Protein AF-A0A165WGE8-F1 (afdb_monomer)

Organism: NCBI:txid1314776

Nearest PDB structures (foldseek):
  8tdi-assembly3_K  TM=4.951E-01  e=2.815E+00  Collinsella tanakaei
  8tdi-assembly4_B  TM=4.424E-01  e=4.638E+00  Collinsella tanakaei
  8tdi-assembly5_E  TM=4.409E-01  e=6.336E+00  Collinsella tanakaei
  8tdi-assembly1_J  TM=4.403E-01  e=9.807E+00  Collinsella tanakaei

InterPro domains:
  IPR025476 Helitron helicase-like domain [PF14214] (54-134)

Secondary structure (DSSP, 8-state):
----------TTS-HHHHHHHHHHHHT--S-EEEE--GGGHHHHHHHHHHS-HHHHHHHHHHHHTT------SHHHHHHHHHHHH-EEEETT-TT-HHHHHHHHHHHHHHHHHH------------TTS-TTTT--

pLDDT: mean 70.36, std 12.73, range [26.88, 86.44]

Solvent-accessible surface area (backbone atoms only — not comparable to full-atom values): 8714 Å² total; per-residue (Å²): 139,82,82,78,70,82,77,76,79,60,98,83,55,53,71,67,59,38,47,52,54,36,56,55,61,78,70,60,86,81,58,73,45,79,46,61,58,76,91,47,39,74,58,53,54,51,52,59,72,71,55,58,68,67,48,53,53,52,51,52,51,40,58,73,68,73,49,83,79,75,72,88,44,75,63,43,49,49,50,56,51,46,57,75,57,44,46,80,42,60,62,81,46,83,86,34,74,65,45,54,51,51,52,52,48,37,54,51,33,46,32,73,73,75,44,74,80,88,80,86,80,85,80,77,72,72,86,82,76,58,73,71,73,77,75,114

Foldseek 3Di:
DCPPQPDDDDLPHDLVVLVVLQVVVVPDDFDKDKDADPVCVVVLVVLVVPADPVLVVVLVVCVVVVHDDDCPDPSVVSVVVSVVRIDTDGPDPPPDPVVVRSVVSNQSSCCVPVNDDDDDDDDDDPPPDDVVVVPD

Radius of gyration: 23.75 Å; Cα contacts (8 Å, |Δi|>4): 81; chains: 1; bounding box: 62×35×56 Å

Mean predicted aligned error: 14.75 Å

Sequence (136 aa):
FERVTITDVDGRASINDLRAAALKHMKVKGGAFIKVSKPSFARVAREIASVSLSSIERVARKFSSQQVVRCDDEEERTVLRLMRQIKLVVANVPGSSTARMTMRNETRALILTHGFPTFYVTINPADVYNPIVRMI

Structure (mmCIF, N/CA/C/O backbone):
data_AF-A0A165WGE8-F1
#
_entry.id   AF-A0A165WGE8-F1
#
loop_
_atom_site.group_PDB
_atom_site.id
_atom_site.type_symbol
_atom_site.label_atom_id
_atom_site.label_alt_id
_atom_site.label_comp_id
_atom_site.label_asym_id
_atom_site.label_entity_id
_atom_site.label_seq_id
_atom_site.pdbx_PDB_ins_code
_atom_site.Cartn_x
_atom_site.Cartn_y
_atom_site.Cartn_z
_atom_site.occupancy
_atom_site.B_iso_or_equiv
_atom_site.auth_seq_id
_atom_site.auth_comp_id
_atom_site.auth_asym_id
_atom_site.auth_atom_id
_atom_site.pdbx_PDB_model_num
ATOM 1 N N . PHE A 1 1 ? -9.149 -17.453 0.626 1.00 30.83 1 PHE A N 1
ATOM 2 C CA . PHE A 1 1 ? -9.042 -15.987 0.449 1.00 30.83 1 PHE A CA 1
ATOM 3 C C . PHE A 1 1 ? -7.657 -15.471 0.840 1.00 30.83 1 PHE A C 1
ATOM 5 O O . PHE A 1 1 ? -7.542 -14.541 1.627 1.00 30.83 1 PHE A O 1
ATOM 12 N N . GLU A 1 2 ? -6.584 -16.021 0.269 1.00 26.88 2 GLU A N 1
ATOM 13 C CA . GLU A 1 2 ? -5.236 -15.503 0.515 1.00 26.88 2 GLU A CA 1
ATOM 14 C C . GLU A 1 2 ? -4.764 -14.786 -0.745 1.00 26.88 2 GLU A C 1
ATOM 16 O O . GLU A 1 2 ? -4.144 -15.351 -1.642 1.00 26.88 2 GLU A O 1
ATOM 21 N N . ARG A 1 3 ? -5.151 -13.514 -0.873 1.00 33.78 3 ARG A N 1
ATOM 22 C CA . ARG A 1 3 ? -4.661 -12.675 -1.965 1.00 33.78 3 ARG A CA 1
ATOM 23 C C . ARG A 1 3 ? -3.259 -12.209 -1.586 1.00 33.78 3 ARG A C 1
ATOM 25 O O . ARG A 1 3 ? -3.092 -11.058 -1.195 1.00 33.78 3 ARG A O 1
ATOM 32 N N . VAL A 1 4 ? -2.267 -13.097 -1.693 1.00 40.16 4 VAL A N 1
ATOM 33 C CA . VAL A 1 4 ? -0.853 -12.776 -1.455 1.00 40.16 4 VAL A CA 1
ATOM 34 C C . VAL A 1 4 ? -0.483 -11.611 -2.377 1.00 40.16 4 VAL A C 1
ATOM 36 O O . VAL A 1 4 ? -0.412 -11.718 -3.603 1.00 40.16 4 VAL A O 1
ATOM 39 N N . THR A 1 5 ? -0.390 -10.409 -1.816 1.00 47.44 5 THR A N 1
ATOM 40 C CA . THR A 1 5 ? 0.210 -9.271 -2.505 1.00 47.44 5 THR A CA 1
ATOM 41 C C . THR A 1 5 ? 1.699 -9.471 -2.381 1.00 47.44 5 THR A C 1
ATOM 43 O O . THR A 1 5 ? 2.220 -9.351 -1.277 1.00 47.44 5 THR A O 1
ATOM 46 N N . ILE A 1 6 ? 2.352 -9.833 -3.486 1.00 48.38 6 ILE A 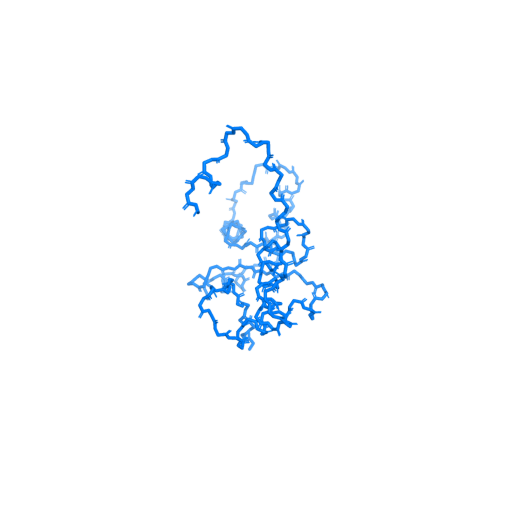N 1
ATOM 47 C CA . ILE A 1 6 ? 3.808 -9.910 -3.554 1.00 48.38 6 ILE A CA 1
ATOM 48 C C . ILE A 1 6 ? 4.323 -8.510 -3.210 1.00 48.38 6 ILE A C 1
ATOM 50 O O . ILE A 1 6 ? 4.157 -7.556 -3.972 1.00 48.38 6 ILE A O 1
ATOM 54 N N . THR A 1 7 ? 4.793 -8.357 -1.978 1.00 52.12 7 THR A N 1
ATOM 55 C CA . THR A 1 7 ? 5.373 -7.121 -1.473 1.00 52.12 7 THR A CA 1
ATOM 56 C C . THR A 1 7 ? 6.852 -7.178 -1.768 1.00 52.12 7 THR A C 1
ATOM 58 O O . THR A 1 7 ? 7.548 -7.969 -1.143 1.00 52.12 7 THR A O 1
ATOM 61 N N . ASP A 1 8 ? 7.285 -6.318 -2.681 1.00 52.84 8 ASP A N 1
ATOM 62 C CA . ASP A 1 8 ? 8.604 -6.370 -3.308 1.00 52.84 8 ASP A CA 1
ATOM 63 C C . ASP A 1 8 ? 8.848 -7.632 -4.116 1.00 52.84 8 ASP A C 1
ATOM 65 O O . ASP A 1 8 ? 8.613 -8.749 -3.667 1.00 52.84 8 ASP A O 1
ATOM 69 N N . VAL A 1 9 ? 9.321 -7.429 -5.336 1.00 60.88 9 VAL A N 1
ATOM 70 C CA . VAL A 1 9 ? 9.795 -8.524 -6.163 1.00 60.88 9 VAL A CA 1
ATOM 71 C C . VAL A 1 9 ? 11.297 -8.320 -6.254 1.00 60.88 9 VAL A C 1
ATOM 73 O O . VAL A 1 9 ? 11.751 -7.315 -6.807 1.00 60.88 9 VAL A O 1
ATOM 76 N N . ASP A 1 10 ? 12.050 -9.219 -5.621 1.00 62.16 10 ASP A N 1
ATOM 77 C CA . ASP A 1 10 ? 13.511 -9.193 -5.657 1.00 62.16 10 ASP A CA 1
ATOM 78 C C . ASP A 1 10 ? 13.992 -9.319 -7.114 1.00 62.16 10 ASP A C 1
ATOM 80 O O . ASP A 1 10 ? 13.337 -9.949 -7.946 1.00 62.16 10 ASP A O 1
ATOM 84 N N . GLY A 1 11 ? 15.153 -8.748 -7.435 1.00 60.94 11 GLY A N 1
ATOM 85 C CA . GLY A 1 11 ? 15.766 -8.851 -8.764 1.00 60.94 11 GLY A CA 1
ATOM 86 C C . GLY 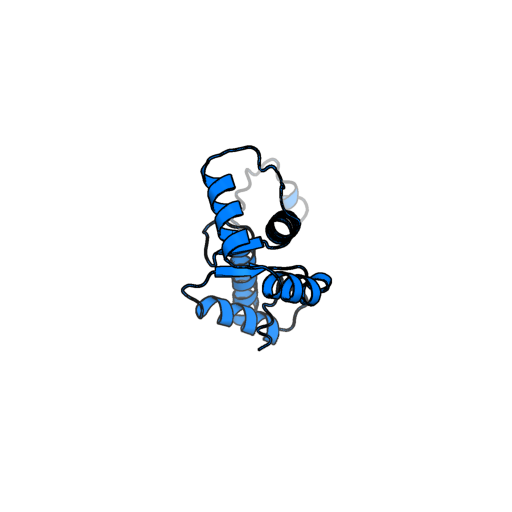A 1 11 ? 16.114 -10.289 -9.171 1.00 60.94 11 GLY A C 1
ATOM 87 O O . GLY A 1 11 ? 16.402 -10.533 -10.338 1.00 60.94 11 GLY A O 1
ATOM 88 N N . ARG A 1 12 ? 16.068 -11.235 -8.224 1.00 69.69 12 ARG A N 1
ATOM 89 C CA . ARG A 1 12 ? 16.234 -12.681 -8.440 1.00 69.69 12 ARG A CA 1
ATOM 90 C C . ARG A 1 12 ? 14.917 -13.455 -8.584 1.00 69.69 12 ARG A C 1
ATOM 92 O O . ARG A 1 12 ? 14.954 -14.677 -8.694 1.00 69.69 12 ARG A O 1
ATOM 99 N N . ALA A 1 13 ? 13.764 -12.792 -8.519 1.00 71.75 13 ALA A N 1
ATOM 100 C CA . ALA A 1 13 ? 12.476 -13.473 -8.602 1.00 71.75 13 ALA A CA 1
ATOM 101 C C . ALA A 1 13 ? 12.241 -14.097 -9.986 1.00 71.75 13 ALA A C 1
ATOM 103 O O . ALA A 1 13 ? 12.760 -13.627 -11.001 1.00 71.75 13 ALA A O 1
ATOM 104 N N . SER A 1 14 ? 11.418 -15.146 -10.025 1.00 76.81 14 SER A N 1
ATOM 105 C CA . SER A 1 14 ? 11.076 -15.833 -11.268 1.00 76.81 14 SER A CA 1
ATOM 106 C C . SER A 1 14 ? 10.340 -14.903 -12.237 1.00 76.81 14 SER A C 1
ATOM 108 O O . SER A 1 14 ? 9.551 -14.043 -11.837 1.00 76.81 14 SER A O 1
ATOM 110 N N . ILE A 1 15 ? 10.536 -15.127 -13.539 1.00 72.81 15 ILE A N 1
ATOM 111 C CA . ILE A 1 15 ? 9.838 -14.407 -14.616 1.00 72.81 15 ILE A CA 1
ATOM 112 C C . ILE A 1 15 ? 8.314 -14.477 -14.425 1.00 72.81 15 ILE A C 1
ATOM 114 O O . ILE A 1 15 ? 7.608 -13.505 -14.694 1.00 72.81 15 ILE A O 1
ATOM 118 N N . ASN A 1 16 ? 7.800 -15.602 -13.919 1.00 77.31 16 ASN A N 1
ATOM 119 C CA . ASN A 1 16 ? 6.371 -15.779 -13.663 1.00 77.31 16 ASN A CA 1
ATOM 120 C C . ASN A 1 16 ? 5.865 -14.874 -12.529 1.00 77.31 16 ASN A C 1
ATOM 122 O O . ASN A 1 16 ? 4.789 -14.292 -12.657 1.00 77.31 16 ASN A O 1
ATOM 126 N N . ASP A 1 17 ? 6.656 -14.684 -11.471 1.00 74.44 17 ASP A N 1
ATOM 127 C CA . ASP A 1 17 ? 6.303 -13.816 -10.341 1.00 74.44 17 ASP A CA 1
ATOM 128 C C . ASP A 1 17 ? 6.325 -12.338 -10.746 1.00 74.44 17 ASP A C 1
ATOM 130 O O . ASP A 1 17 ? 5.440 -11.564 -10.373 1.00 74.44 17 ASP A O 1
ATOM 134 N N . LEU A 1 18 ? 7.301 -11.955 -11.575 1.00 71.50 18 LEU A N 1
ATOM 135 C CA . LEU A 1 18 ? 7.426 -10.606 -12.132 1.00 71.50 18 LEU A CA 1
ATOM 136 C C . LEU A 1 18 ? 6.276 -10.286 -13.097 1.00 71.50 18 LEU A C 1
ATOM 138 O O . LEU A 1 18 ? 5.674 -9.214 -13.004 1.00 71.50 18 LEU A O 1
ATOM 142 N N . ARG A 1 19 ? 5.896 -11.237 -13.960 1.00 69.00 19 ARG A N 1
ATOM 143 C CA . ARG A 1 19 ? 4.718 -11.115 -14.836 1.00 69.00 19 ARG A CA 1
ATOM 144 C C . ARG A 1 19 ? 3.416 -11.043 -14.044 1.00 69.00 19 ARG A C 1
ATOM 146 O O . ARG A 1 19 ? 2.570 -10.203 -14.344 1.00 69.00 19 ARG A O 1
ATOM 153 N N . ALA A 1 20 ? 3.256 -11.870 -13.013 1.00 71.25 20 ALA A N 1
ATOM 154 C CA . ALA A 1 20 ? 2.083 -11.834 -12.144 1.00 71.25 20 ALA A CA 1
ATOM 155 C C . ALA A 1 20 ? 1.966 -10.494 -11.397 1.00 71.25 20 ALA A C 1
ATOM 157 O O . ALA A 1 20 ? 0.868 -9.945 -11.282 1.00 71.25 20 ALA A O 1
ATOM 158 N N . ALA A 1 21 ? 3.087 -9.933 -10.931 1.00 66.44 21 ALA A N 1
ATOM 159 C CA . ALA A 1 21 ? 3.125 -8.612 -10.310 1.00 66.44 21 ALA A CA 1
ATOM 160 C C . ALA A 1 21 ? 2.728 -7.493 -11.293 1.00 66.44 21 ALA A C 1
ATOM 162 O O . ALA A 1 21 ? 1.926 -6.631 -10.928 1.00 66.44 21 ALA A O 1
ATOM 163 N N . ALA A 1 22 ? 3.219 -7.540 -12.537 1.00 62.81 22 ALA A N 1
ATOM 164 C CA . ALA A 1 22 ? 2.877 -6.575 -13.585 1.00 62.81 22 ALA A CA 1
ATOM 165 C C . ALA A 1 22 ? 1.394 -6.647 -13.999 1.00 62.81 22 ALA A C 1
ATOM 167 O O . ALA A 1 22 ? 0.690 -5.637 -13.987 1.00 62.81 22 ALA A O 1
ATOM 168 N N . LEU A 1 23 ? 0.866 -7.847 -14.263 1.00 61.34 23 LEU A N 1
ATOM 169 C CA . LEU A 1 23 ? -0.547 -8.041 -14.624 1.00 61.34 23 LEU A CA 1
ATOM 170 C C . LEU A 1 23 ? -1.502 -7.614 -13.498 1.00 61.34 23 LEU A C 1
ATOM 172 O O . LEU A 1 23 ? -2.594 -7.103 -13.753 1.00 61.34 23 LEU A O 1
ATOM 176 N N . LYS A 1 24 ? -1.089 -7.777 -12.235 1.00 58.97 24 LYS A N 1
ATOM 177 C CA . LYS A 1 24 ? -1.858 -7.312 -11.073 1.00 58.97 24 LYS A CA 1
ATOM 178 C C . LYS A 1 24 ? -1.893 -5.782 -10.969 1.00 58.97 24 LYS A C 1
ATOM 180 O O . LYS A 1 24 ? -2.877 -5.262 -10.443 1.00 58.97 24 LYS A O 1
ATOM 185 N N . HIS A 1 25 ? -0.886 -5.068 -11.486 1.00 55.25 25 HIS A N 1
ATOM 186 C CA . HIS A 1 25 ? -0.900 -3.603 -11.572 1.00 55.25 25 HIS A CA 1
ATOM 187 C C . HIS A 1 25 ? -1.927 -3.104 -12.595 1.00 55.25 25 HIS A C 1
ATOM 189 O O . HIS A 1 25 ? -2.711 -2.211 -12.281 1.00 55.25 25 HIS A O 1
ATOM 195 N N . MET A 1 26 ? -2.005 -3.750 -13.764 1.00 53.03 26 MET A N 1
ATOM 196 C CA . MET A 1 26 ? -2.963 -3.380 -14.813 1.00 53.03 26 MET A CA 1
ATOM 197 C C . MET A 1 26 ? -4.431 -3.566 -14.394 1.00 53.03 26 MET A C 1
ATOM 199 O O . MET A 1 26 ? -5.313 -2.903 -14.939 1.00 53.03 26 MET A O 1
ATOM 203 N N . LYS A 1 27 ? -4.720 -4.466 -13.438 1.00 47.66 27 LYS A N 1
ATOM 204 C CA . LYS A 1 27 ? -6.090 -4.946 -13.179 1.00 47.66 27 LYS A CA 1
ATOM 205 C C . LYS A 1 27 ? -6.798 -4.384 -11.939 1.00 47.66 27 LYS A C 1
ATOM 207 O O . LYS A 1 27 ? -7.893 -4.847 -11.637 1.00 47.66 27 LYS A O 1
ATOM 212 N N . VAL A 1 28 ? -6.252 -3.408 -11.206 1.00 51.16 28 VAL A N 1
ATOM 213 C CA . VAL A 1 28 ? -6.945 -2.871 -10.011 1.00 51.16 28 VAL A CA 1
ATOM 214 C C .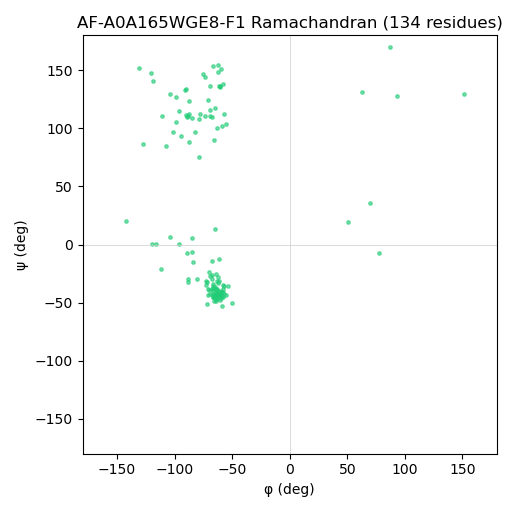 VAL A 1 28 ? -7.062 -1.350 -10.062 1.00 51.16 28 VAL A C 1
ATOM 216 O O . VAL A 1 28 ? -6.247 -0.624 -9.497 1.00 51.16 28 VAL A O 1
ATOM 219 N N . LYS A 1 29 ? -8.126 -0.866 -10.711 1.00 47.94 29 LYS A N 1
ATOM 220 C CA . LYS A 1 29 ? -8.623 0.500 -10.519 1.00 47.94 29 LYS A CA 1
ATOM 221 C C . LYS A 1 29 ? -9.556 0.508 -9.304 1.00 47.94 29 LYS A C 1
ATOM 223 O O . LYS A 1 29 ? -10.653 -0.032 -9.375 1.00 47.94 29 LYS A O 1
ATOM 228 N N . GLY A 1 30 ? -9.102 1.120 -8.210 1.00 53.06 30 GLY A N 1
ATOM 229 C CA . GLY A 1 30 ? -9.907 1.378 -7.011 1.00 53.06 30 GLY A CA 1
ATOM 230 C C . GLY A 1 30 ? -9.816 0.293 -5.931 1.00 53.06 30 GLY A C 1
ATOM 231 O O . GLY A 1 30 ? -10.010 -0.893 -6.187 1.00 53.06 30 GLY A O 1
ATOM 232 N N . GLY A 1 31 ? -9.505 0.719 -4.704 1.00 55.31 31 GLY A N 1
ATOM 233 C CA . GLY A 1 31 ? -9.509 -0.110 -3.497 1.00 55.31 31 GLY A CA 1
ATOM 234 C C . GLY A 1 31 ? -8.498 0.382 -2.459 1.00 55.31 31 GLY A C 1
ATOM 235 O O . GLY A 1 31 ? -7.332 0.598 -2.778 1.00 55.31 31 GLY A O 1
ATOM 236 N N . ALA A 1 32 ? -8.919 0.561 -1.209 1.00 58.69 32 ALA A N 1
ATOM 237 C CA . ALA A 1 32 ? -7.994 0.734 -0.092 1.00 58.69 32 ALA A CA 1
ATOM 238 C C . ALA A 1 32 ? -7.684 -0.645 0.499 1.00 58.69 32 ALA A C 1
ATOM 240 O O . ALA A 1 32 ? -8.593 -1.443 0.723 1.00 58.69 32 ALA A O 1
ATOM 241 N N . PHE A 1 33 ? -6.407 -0.939 0.740 1.00 67.25 33 PHE A N 1
ATOM 242 C CA . PHE A 1 33 ? -5.996 -2.187 1.377 1.00 67.25 33 PHE A CA 1
ATOM 243 C C . PHE A 1 33 ? -5.269 -1.877 2.682 1.00 67.25 33 PHE A C 1
ATOM 245 O O . PHE A 1 33 ? -4.477 -0.938 2.779 1.00 67.25 33 PHE A O 1
ATOM 252 N N . ILE A 1 34 ? -5.530 -2.694 3.695 1.00 70.06 34 ILE A N 1
ATOM 253 C CA . ILE A 1 34 ? -4.830 -2.630 4.973 1.00 70.06 34 ILE A CA 1
ATOM 254 C C . ILE A 1 34 ? -3.578 -3.498 4.872 1.00 70.06 34 ILE A C 1
ATOM 256 O O . ILE A 1 34 ? -3.662 -4.686 4.558 1.00 70.06 34 ILE A O 1
ATOM 260 N N . LYS A 1 35 ? -2.408 -2.905 5.133 1.00 71.50 35 LYS A N 1
ATOM 261 C CA . LYS A 1 35 ? -1.133 -3.628 5.173 1.00 71.50 35 LYS A CA 1
ATOM 262 C C . LYS A 1 35 ? -0.692 -3.835 6.619 1.00 71.50 35 LYS A C 1
ATOM 264 O O . LYS A 1 35 ? -0.606 -2.880 7.390 1.00 71.50 35 LYS A O 1
ATOM 269 N N . VAL A 1 36 ? -0.356 -5.080 6.947 1.00 74.44 36 VAL A N 1
ATOM 270 C CA . VAL A 1 36 ? 0.161 -5.509 8.255 1.00 74.44 36 VAL A CA 1
ATOM 271 C C . VAL A 1 36 ? 1.418 -6.358 8.037 1.00 74.44 36 VAL A C 1
ATOM 273 O O . VAL A 1 36 ? 1.570 -6.992 6.993 1.00 74.44 36 VAL A O 1
ATOM 276 N N . SER A 1 37 ? 2.337 -6.360 9.005 1.00 72.56 37 SER A N 1
ATOM 277 C CA . SER A 1 37 ? 3.492 -7.266 8.998 1.00 72.56 37 SER A CA 1
ATOM 278 C C . SER A 1 37 ? 3.041 -8.733 9.038 1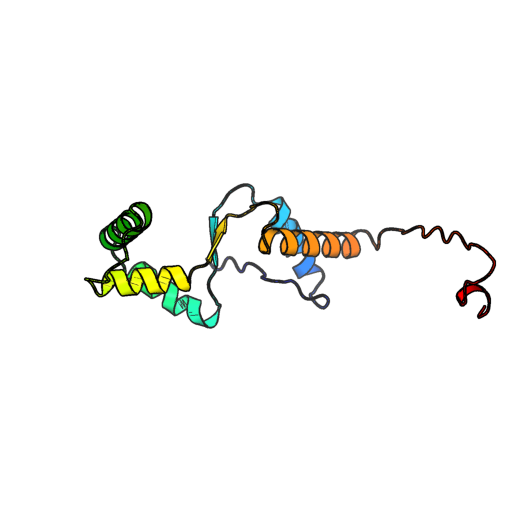.00 72.56 37 SER A C 1
ATOM 280 O O . SER A 1 37 ? 2.159 -9.081 9.822 1.00 72.56 37 SER A O 1
ATOM 282 N N . LYS A 1 38 ? 3.660 -9.599 8.223 1.00 74.00 38 LYS A N 1
ATOM 283 C CA . LYS A 1 38 ? 3.304 -11.026 8.090 1.00 74.00 38 LYS A CA 1
ATOM 284 C C . LYS A 1 38 ? 3.201 -11.780 9.432 1.00 74.00 38 LYS A C 1
ATOM 286 O O . LYS A 1 38 ? 2.154 -12.383 9.655 1.00 74.00 38 LYS A O 1
ATOM 291 N N . PRO A 1 39 ? 4.183 -11.719 10.358 1.00 78.00 39 PRO A N 1
ATOM 292 C CA . PRO A 1 39 ? 4.071 -12.387 11.663 1.00 78.00 39 PRO A CA 1
ATOM 293 C C . PRO A 1 39 ? 2.915 -11.856 12.522 1.00 78.00 39 PRO A C 1
ATOM 295 O O . PRO A 1 39 ? 2.348 -12.584 13.330 1.00 78.00 39 PRO A O 1
ATOM 298 N N . SER A 1 40 ? 2.529 -10.594 12.332 1.00 78.38 40 SER A N 1
ATOM 299 C CA . SER A 1 40 ? 1.474 -9.949 13.114 1.00 78.38 40 SER A CA 1
ATOM 300 C C . SER A 1 40 ? 0.081 -10.132 12.513 1.00 78.38 40 SER A C 1
ATOM 302 O O . SER A 1 40 ? -0.894 -9.752 13.156 1.00 78.38 40 SER A O 1
ATOM 304 N N . PHE A 1 41 ? -0.047 -10.708 11.311 1.00 80.62 41 PHE A N 1
ATOM 305 C CA . PHE A 1 41 ? -1.314 -10.762 10.577 1.00 80.62 41 PHE A CA 1
ATOM 306 C C . PHE A 1 41 ? -2.421 -11.471 11.366 1.00 80.62 41 PHE A C 1
ATOM 308 O O . PHE A 1 41 ? -3.472 -10.885 11.607 1.00 80.62 41 PHE A O 1
ATOM 315 N N . ALA A 1 42 ? -2.166 -12.694 11.840 1.00 83.06 42 ALA A N 1
ATOM 316 C CA . ALA A 1 42 ? -3.161 -13.482 12.573 1.00 83.06 42 ALA A CA 1
ATOM 317 C C . ALA A 1 42 ? -3.586 -12.821 13.895 1.00 83.06 42 ALA A C 1
ATOM 319 O O . ALA A 1 42 ? -4.722 -12.964 14.345 1.00 83.06 42 ALA A O 1
ATOM 320 N N . ARG A 1 43 ? -2.671 -12.087 14.534 1.00 84.62 43 ARG A N 1
ATOM 321 C CA . ARG A 1 43 ? -2.963 -11.332 15.752 1.00 84.62 43 ARG A CA 1
ATOM 322 C C . ARG A 1 43 ? -3.828 -10.111 15.444 1.00 84.62 43 ARG A C 1
ATOM 324 O O . ARG A 1 43 ? -4.872 -9.950 16.061 1.00 84.62 43 ARG A O 1
ATOM 331 N N . VAL A 1 44 ? -3.423 -9.296 14.474 1.00 83.31 44 VAL A N 1
ATOM 332 C CA . VAL A 1 44 ? -4.140 -8.073 14.091 1.00 83.31 44 VAL A CA 1
ATOM 333 C C . VAL A 1 44 ? -5.529 -8.395 13.542 1.00 83.31 44 VAL A C 1
ATOM 335 O O . VAL A 1 44 ? -6.478 -7.703 13.879 1.00 83.31 44 VAL A O 1
ATOM 338 N N . ALA A 1 45 ? -5.686 -9.476 12.773 1.00 83.88 45 ALA A N 1
ATOM 339 C CA . ALA A 1 45 ? -6.992 -9.919 12.286 1.00 83.88 45 ALA A CA 1
ATOM 340 C C . ALA A 1 45 ? -7.959 -10.267 13.433 1.00 83.88 45 ALA A C 1
ATOM 342 O O . ALA A 1 45 ? -9.120 -9.865 13.395 1.00 83.88 45 ALA A O 1
ATOM 343 N N . ARG A 1 46 ? -7.474 -10.960 14.475 1.00 85.56 46 ARG A N 1
ATOM 344 C CA . ARG A 1 46 ? -8.269 -11.246 15.681 1.00 85.56 46 ARG A CA 1
ATOM 345 C C . ARG A 1 46 ? -8.603 -9.980 16.460 1.00 85.56 46 ARG A C 1
ATOM 347 O O . ARG A 1 46 ? -9.743 -9.815 16.868 1.00 85.56 46 ARG A O 1
ATOM 354 N N . GLU A 1 47 ? -7.628 -9.090 16.634 1.00 84.31 47 GLU A N 1
ATOM 355 C CA . GLU A 1 47 ? -7.836 -7.818 17.331 1.00 84.31 47 GLU A CA 1
ATOM 356 C C . GLU A 1 47 ? -8.880 -6.947 16.605 1.00 84.31 47 GLU A C 1
ATOM 358 O O . GLU A 1 47 ? -9.779 -6.424 17.252 1.00 84.31 47 GLU A O 1
ATOM 363 N N . ILE A 1 48 ? -8.840 -6.864 15.269 1.00 83.69 48 ILE A N 1
ATOM 364 C CA . ILE A 1 48 ? -9.867 -6.167 14.472 1.00 83.69 48 ILE A CA 1
ATOM 365 C C . ILE A 1 48 ? -11.251 -6.793 14.684 1.00 83.69 48 ILE A C 1
ATOM 367 O O . ILE A 1 48 ? -12.217 -6.064 14.871 1.00 83.69 48 ILE A O 1
ATOM 371 N N . ALA A 1 49 ? -11.354 -8.126 14.673 1.00 85.38 49 ALA A N 1
ATOM 372 C CA . ALA A 1 49 ? -12.629 -8.816 14.870 1.00 85.38 49 ALA A CA 1
ATOM 373 C C . ALA A 1 49 ? -13.197 -8.653 16.292 1.00 85.38 49 ALA A C 1
ATOM 375 O O . ALA A 1 49 ? -14.405 -8.748 16.477 1.00 85.38 49 ALA A O 1
ATOM 376 N N . SER A 1 50 ? -12.335 -8.425 17.288 1.00 85.56 50 SER A N 1
ATOM 377 C CA . SER A 1 50 ? -12.736 -8.248 18.690 1.00 85.56 50 SER A CA 1
ATOM 378 C C . SER A 1 50 ? -13.173 -6.827 19.055 1.00 85.56 50 SER A C 1
ATOM 380 O O . SER A 1 50 ? -13.740 -6.628 20.123 1.00 85.56 50 SER A O 1
ATOM 382 N N . VAL A 1 51 ? -12.882 -5.835 18.211 1.00 86.44 51 VAL A N 1
ATOM 383 C CA . VAL A 1 51 ? -13.137 -4.421 18.509 1.00 86.44 51 VAL A CA 1
ATOM 384 C C . VAL A 1 51 ? -14.528 -4.009 18.033 1.00 86.44 51 VAL A C 1
ATOM 386 O O . VAL A 1 51 ? -14.920 -4.281 16.899 1.00 86.44 51 VAL A O 1
ATOM 389 N N . SER A 1 52 ? -15.260 -3.298 18.892 1.00 85.50 52 SER A N 1
ATOM 390 C CA . SER A 1 52 ? -16.581 -2.757 18.580 1.00 85.50 52 SER A CA 1
ATOM 391 C C . SER A 1 52 ? -16.509 -1.521 17.664 1.00 85.50 52 SER A C 1
ATOM 393 O O . SER A 1 52 ? -15.583 -0.707 17.735 1.00 85.50 52 SER A O 1
ATOM 395 N N . LEU A 1 53 ? -17.516 -1.352 16.797 1.00 84.69 53 LEU A N 1
ATOM 396 C CA . LEU A 1 53 ? -17.609 -0.198 15.891 1.00 84.69 53 LEU A CA 1
ATOM 397 C C . LEU A 1 53 ? -17.742 1.128 16.658 1.00 84.69 53 LEU A C 1
ATOM 399 O O . LEU A 1 53 ? -17.127 2.125 16.286 1.00 84.69 53 LEU A O 1
ATOM 403 N N . SER A 1 54 ? -18.488 1.125 17.763 1.00 84.88 54 SER A N 1
ATOM 404 C CA . SER A 1 54 ? -18.684 2.292 18.627 1.00 84.88 54 SER A CA 1
ATOM 405 C C . SER A 1 54 ? -17.363 2.816 19.199 1.00 84.88 54 SER A C 1
ATOM 407 O O . SER A 1 54 ? -17.130 4.025 19.198 1.00 84.88 54 SER A O 1
ATOM 409 N N . SER A 1 55 ? -16.456 1.929 19.617 1.00 83.69 55 SER A N 1
ATOM 410 C CA . SER A 1 55 ? -15.121 2.308 20.099 1.00 83.69 55 SER A CA 1
ATOM 411 C C . SER A 1 55 ? -14.265 2.950 18.997 1.00 83.69 55 SER A C 1
ATOM 413 O O . SER A 1 55 ? -13.555 3.923 19.257 1.00 83.69 55 SER A O 1
ATOM 415 N N . ILE A 1 56 ? -14.376 2.484 17.747 1.00 84.44 56 ILE A N 1
ATOM 416 C CA . ILE A 1 56 ? -13.690 3.093 16.593 1.00 84.44 56 ILE A CA 1
ATOM 417 C C . ILE A 1 56 ? -14.235 4.498 16.313 1.00 84.44 56 ILE A C 1
ATOM 419 O O . ILE A 1 56 ? -13.454 5.430 16.116 1.00 84.44 56 ILE A O 1
ATOM 423 N N . GLU A 1 57 ? -15.558 4.676 16.329 1.00 85.19 57 GLU A N 1
ATOM 424 C CA . GLU A 1 57 ? -16.197 5.977 16.097 1.00 85.19 57 GLU A CA 1
ATOM 425 C C . GLU A 1 57 ? -15.823 7.011 17.161 1.00 85.19 57 GLU A C 1
ATOM 427 O O . GLU A 1 57 ? -15.556 8.170 16.833 1.00 85.19 57 GLU A O 1
ATOM 432 N N . ARG A 1 58 ? -15.754 6.603 18.433 1.00 83.25 58 ARG A N 1
ATOM 433 C CA . ARG A 1 58 ? -15.310 7.481 19.525 1.00 83.25 58 ARG A CA 1
ATOM 434 C C . ARG A 1 58 ? -13.870 7.937 19.323 1.00 83.25 58 ARG A C 1
ATOM 436 O O . ARG A 1 58 ? -13.601 9.134 19.423 1.00 83.25 58 ARG A O 1
ATOM 443 N N . VAL A 1 59 ? -12.961 7.019 18.982 1.00 83.75 59 VAL A N 1
ATOM 444 C CA . VAL A 1 59 ? -11.557 7.363 18.697 1.00 83.75 59 VAL A CA 1
ATOM 445 C C . VAL A 1 59 ? -11.454 8.266 17.465 1.00 83.75 59 VAL A C 1
ATOM 447 O O . VAL A 1 59 ? -10.737 9.264 17.512 1.00 83.75 59 VAL A O 1
ATOM 450 N N . ALA A 1 60 ? -12.205 7.989 16.396 1.00 83.75 60 ALA A N 1
ATOM 451 C CA . ALA A 1 60 ? -12.234 8.827 15.196 1.00 83.75 60 ALA A CA 1
ATOM 452 C C . ALA A 1 60 ? -12.727 10.251 15.501 1.00 83.75 60 ALA A C 1
ATOM 454 O O . ALA A 1 60 ? -12.121 11.229 15.059 1.00 83.75 60 ALA A O 1
ATOM 455 N N . ARG A 1 61 ? -13.778 10.380 16.323 1.00 84.38 61 ARG A N 1
ATOM 456 C CA . ARG A 1 61 ? -14.315 11.673 16.761 1.00 84.38 61 ARG A CA 1
ATOM 457 C C . ARG A 1 61 ? -13.305 12.444 17.613 1.00 84.38 61 ARG A C 1
ATOM 459 O O . ARG A 1 61 ? -13.060 13.612 17.320 1.00 84.38 61 ARG A O 1
ATOM 466 N N . LYS A 1 62 ? -12.664 11.785 18.589 1.00 81.00 62 LYS A N 1
ATOM 467 C CA . LYS A 1 62 ? -11.579 12.364 19.409 1.00 81.00 62 LYS A CA 1
ATOM 468 C C . LYS A 1 62 ? -10.402 12.845 18.543 1.00 81.00 62 LYS A C 1
ATOM 470 O O . LYS A 1 62 ? -9.832 13.898 18.808 1.00 81.00 62 LYS A O 1
ATOM 475 N N . PHE A 1 63 ? -10.060 12.107 17.485 1.00 79.12 63 PHE A N 1
ATOM 476 C CA . PHE A 1 63 ? -8.990 12.492 16.559 1.00 79.12 63 PHE A CA 1
ATOM 477 C C . PHE A 1 63 ? -9.377 13.701 15.693 1.00 79.12 63 PHE A C 1
ATOM 479 O O . PHE A 1 63 ? -8.555 14.585 15.464 1.00 79.12 63 PHE A O 1
ATOM 486 N N . SER A 1 64 ? -10.638 13.773 15.248 1.00 80.75 64 SER A N 1
ATOM 487 C CA . SER A 1 64 ? -11.150 14.899 14.454 1.00 80.75 64 SER A CA 1
ATOM 488 C C . SER A 1 64 ? -11.240 16.211 15.239 1.00 80.75 64 SER A C 1
ATOM 490 O O . SER A 1 64 ? -11.070 17.279 14.661 1.00 80.75 64 SER A O 1
ATOM 492 N N . SER A 1 65 ? -11.456 16.144 16.556 1.00 78.56 65 SER A N 1
ATOM 493 C CA . SER A 1 65 ? -11.567 17.320 17.423 1.00 78.56 65 SER A CA 1
ATOM 494 C C . SER A 1 65 ? -10.218 17.858 17.926 1.00 78.56 65 SER A C 1
ATOM 496 O O . SER A 1 65 ? -10.214 18.763 18.758 1.00 78.56 65 SER A O 1
ATOM 498 N N . GLN A 1 66 ? -9.082 17.310 17.459 1.00 63.56 66 GLN A N 1
ATOM 499 C CA . GLN A 1 66 ? -7.714 17.632 17.917 1.00 63.56 66 GLN A CA 1
ATOM 500 C C . GLN A 1 66 ? -7.515 17.572 19.446 1.00 63.56 66 GLN A C 1
ATOM 502 O O . GLN A 1 66 ? -6.544 18.115 19.976 1.00 63.56 66 GLN A O 1
ATOM 507 N N . GLN A 1 67 ? -8.399 16.894 20.180 1.00 61.94 67 GLN A N 1
ATOM 508 C CA . GLN A 1 67 ? -8.223 16.712 21.614 1.00 61.94 67 GLN A CA 1
ATOM 509 C C . GLN A 1 67 ? -7.120 15.688 21.886 1.00 61.94 67 GLN A C 1
ATOM 511 O O . GLN A 1 67 ? -6.970 14.693 21.175 1.00 61.94 67 GLN A O 1
ATOM 516 N N . VAL A 1 68 ? -6.352 15.917 22.955 1.00 58.88 68 VAL A N 1
ATOM 517 C CA . VAL A 1 68 ? -5.406 14.926 23.479 1.00 58.88 68 VAL A CA 1
ATOM 518 C C . VAL A 1 68 ? -6.203 13.663 23.790 1.00 58.88 68 VAL A C 1
ATOM 520 O O . VAL A 1 68 ? -7.057 13.675 24.677 1.00 58.88 68 VAL A O 1
ATOM 523 N N . VAL A 1 69 ? -5.953 12.590 23.035 1.00 61.00 69 VAL A N 1
ATOM 524 C CA . VAL A 1 69 ? -6.678 11.321 23.161 1.00 61.00 69 VAL A CA 1
ATOM 525 C C . VAL A 1 69 ? -6.363 10.707 24.525 1.00 61.00 69 VAL A C 1
ATOM 527 O O . VAL A 1 69 ? -5.402 9.955 24.686 1.00 61.00 69 VAL A O 1
ATOM 530 N N . ARG A 1 70 ? -7.164 11.051 25.536 1.00 61.28 70 ARG A N 1
ATOM 531 C CA . ARG A 1 70 ? -7.185 10.326 26.802 1.00 61.28 70 ARG A CA 1
ATOM 532 C C . ARG A 1 70 ? -7.841 8.974 26.550 1.00 61.28 70 ARG A C 1
ATOM 534 O O . ARG A 1 70 ? -8.913 8.886 25.949 1.00 61.28 70 ARG A O 1
ATOM 541 N N . CYS A 1 71 ? -7.094 7.933 26.902 1.00 61.12 71 CYS A N 1
ATOM 542 C CA . CYS A 1 71 ? -7.488 6.543 26.736 1.00 61.12 71 CYS A CA 1
ATOM 543 C C . CYS A 1 71 ? -8.272 6.125 27.976 1.00 61.12 71 CYS A C 1
ATOM 545 O O . CYS A 1 71 ? -7.669 5.643 28.941 1.00 61.12 71 CYS A O 1
ATOM 547 N N . ASP A 1 72 ? -9.580 6.349 27.940 1.00 68.00 72 ASP A N 1
ATOM 548 C CA . ASP A 1 72 ? -10.458 6.070 29.078 1.00 68.00 72 ASP A CA 1
ATOM 549 C C . ASP A 1 72 ? -10.815 4.572 29.142 1.00 68.00 72 ASP A C 1
ATOM 551 O O . ASP A 1 72 ? -10.921 4.015 30.229 1.00 68.00 72 ASP A O 1
ATOM 555 N N . ASP A 1 73 ? -10.857 3.897 27.983 1.00 76.50 73 ASP A N 1
ATOM 556 C CA . ASP A 1 73 ? -11.253 2.490 27.851 1.00 76.50 73 ASP A CA 1
ATOM 557 C C . ASP A 1 73 ? -10.150 1.594 27.248 1.00 76.50 73 ASP A C 1
ATOM 559 O O . ASP A 1 73 ? -9.387 1.998 26.362 1.00 76.50 73 ASP A O 1
ATOM 563 N N . GLU A 1 74 ? -10.108 0.327 27.674 1.00 79.38 74 GLU A N 1
ATOM 564 C CA . GLU A 1 74 ? -9.205 -0.710 27.135 1.00 79.38 74 GLU A CA 1
ATOM 565 C C . GLU A 1 74 ? -9.443 -0.993 25.639 1.00 79.38 74 GLU A C 1
ATOM 567 O O . GLU A 1 74 ? -8.503 -1.266 24.880 1.00 79.38 74 GLU A O 1
ATOM 572 N N . GLU A 1 75 ? -10.687 -0.858 25.171 1.00 80.38 75 GLU A N 1
ATOM 573 C CA . GLU A 1 75 ? -11.011 -0.979 23.747 1.00 80.38 75 GLU A CA 1
ATOM 574 C C . GLU A 1 75 ? -10.389 0.156 22.921 1.00 80.38 75 GLU A C 1
ATOM 576 O O . GLU A 1 75 ? -9.825 -0.099 21.856 1.00 80.38 75 GLU A O 1
ATOM 581 N N . GLU A 1 76 ? -10.381 1.396 23.425 1.00 79.56 76 GLU A N 1
ATOM 582 C CA . GLU A 1 76 ? -9.739 2.525 22.732 1.00 79.56 76 GLU A CA 1
ATOM 583 C C . GLU A 1 76 ? -8.223 2.355 22.665 1.00 79.56 76 GLU A C 1
ATOM 585 O O . GLU A 1 76 ? -7.609 2.647 21.636 1.00 79.56 76 GLU A O 1
ATOM 590 N N . ARG A 1 77 ? -7.605 1.818 23.727 1.00 82.19 77 ARG A N 1
ATOM 591 C CA . ARG A 1 77 ? -6.172 1.471 23.716 1.00 82.19 77 ARG A CA 1
ATOM 592 C C . ARG A 1 77 ? -5.863 0.443 22.635 1.00 82.19 77 ARG A C 1
ATOM 594 O O . ARG A 1 77 ? -4.848 0.560 21.941 1.00 82.19 77 ARG A O 1
ATOM 601 N N . THR A 1 78 ? -6.748 -0.536 22.463 1.00 82.25 78 THR A N 1
ATOM 602 C CA . THR A 1 78 ? -6.634 -1.551 21.413 1.00 82.25 78 THR A CA 1
ATOM 603 C C . THR A 1 78 ? -6.790 -0.932 20.024 1.00 82.25 78 THR A C 1
ATOM 605 O O . THR A 1 78 ? -5.935 -1.169 19.170 1.00 82.25 78 THR A O 1
ATOM 608 N N . VAL A 1 79 ? -7.775 -0.054 19.808 1.00 84.00 79 VAL A N 1
ATOM 609 C CA . VAL A 1 79 ? -7.948 0.700 18.550 1.00 84.00 79 VAL A CA 1
ATOM 610 C C . VAL A 1 79 ? -6.709 1.541 18.224 1.00 84.00 79 VAL A C 1
ATOM 612 O O . VAL A 1 79 ? -6.204 1.493 17.105 1.00 84.00 79 VAL A O 1
ATOM 615 N N . LEU A 1 80 ? -6.147 2.262 19.195 1.00 81.69 80 LEU A N 1
ATOM 616 C CA . LEU A 1 80 ? -4.943 3.079 18.996 1.00 81.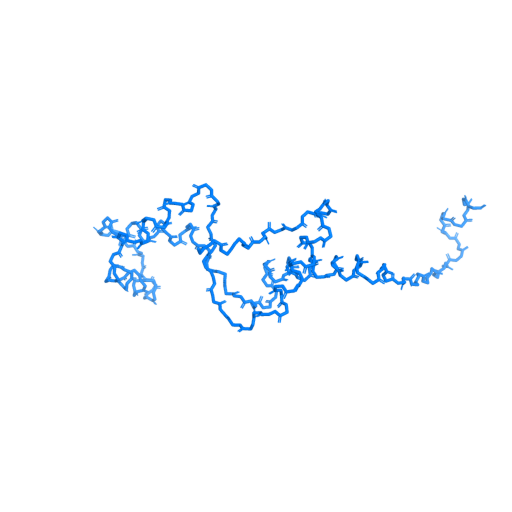69 80 LEU A CA 1
ATOM 617 C C . LEU A 1 80 ? -3.695 2.234 18.708 1.00 81.69 80 LEU A C 1
ATOM 619 O O . LEU A 1 80 ? -2.805 2.637 17.952 1.00 81.69 80 LEU A O 1
ATOM 623 N N . ARG A 1 81 ? -3.596 1.044 19.308 1.00 83.06 81 ARG A N 1
ATOM 624 C CA . ARG A 1 81 ? -2.550 0.071 18.970 1.00 83.06 81 ARG A CA 1
ATOM 625 C C . ARG A 1 81 ? -2.731 -0.443 17.543 1.00 83.06 81 ARG A C 1
ATOM 627 O O . ARG A 1 81 ? -1.752 -0.463 16.796 1.00 83.06 81 ARG A O 1
ATOM 634 N N . LEU A 1 82 ? -3.958 -0.788 17.157 1.00 82.69 82 LEU A N 1
ATOM 635 C CA . LEU A 1 82 ? -4.305 -1.216 15.805 1.00 82.69 82 LEU A CA 1
ATOM 636 C C . LEU A 1 82 ? -3.979 -0.131 14.776 1.00 82.69 82 LEU A C 1
ATOM 638 O O . LEU A 1 82 ? -3.307 -0.432 13.797 1.00 82.69 82 LEU A O 1
ATOM 642 N N . MET A 1 83 ? -4.333 1.132 15.025 1.00 78.25 83 MET A N 1
ATOM 643 C CA . MET A 1 83 ? -4.008 2.259 14.139 1.00 78.25 83 MET A CA 1
ATOM 644 C C . MET A 1 83 ? -2.502 2.428 13.900 1.00 78.25 83 MET A C 1
ATOM 646 O O . MET A 1 83 ? -2.091 2.785 12.801 1.00 78.25 83 MET A O 1
ATOM 650 N N . ARG A 1 84 ? -1.653 2.149 14.900 1.00 75.62 84 ARG A N 1
ATOM 651 C CA . ARG A 1 84 ? -0.186 2.191 14.733 1.00 75.62 84 ARG A CA 1
ATOM 652 C C . ARG A 1 84 ? 0.355 1.022 13.909 1.00 75.62 84 ARG A C 1
ATOM 654 O O . ARG A 1 84 ? 1.381 1.158 13.244 1.00 75.62 84 ARG A O 1
ATOM 661 N N . GLN A 1 85 ? -0.300 -0.133 13.980 1.00 71.31 85 GLN A N 1
ATOM 662 C CA . GLN A 1 85 ? 0.128 -1.363 13.306 1.00 71.31 85 GLN A CA 1
ATOM 663 C C . GLN A 1 85 ? -0.434 -1.485 11.886 1.00 71.31 85 GLN A C 1
ATOM 665 O O . GLN A 1 85 ? 0.201 -2.086 11.016 1.00 71.31 85 GLN A O 1
ATOM 670 N N . ILE A 1 86 ? -1.610 -0.910 11.651 1.00 71.62 86 ILE A N 1
ATOM 671 C CA . ILE A 1 86 ? -2.313 -0.899 10.377 1.00 71.62 86 ILE A CA 1
ATOM 672 C C . ILE A 1 86 ? -1.847 0.314 9.584 1.00 71.62 86 ILE A C 1
ATOM 674 O O . ILE A 1 86 ? -2.179 1.455 9.890 1.00 71.62 86 ILE A O 1
ATOM 678 N N . LYS A 1 87 ? -1.105 0.066 8.506 1.00 64.06 87 LYS A N 1
ATOM 679 C CA . LYS A 1 87 ? -0.868 1.100 7.500 1.00 64.06 87 LYS A CA 1
ATOM 680 C C . LYS A 1 87 ? -2.009 1.035 6.496 1.00 64.06 87 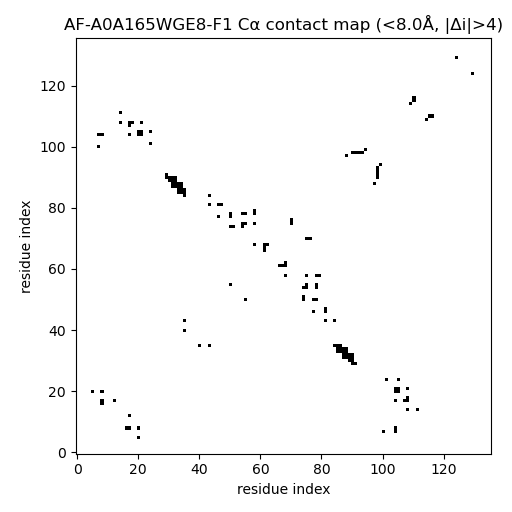LYS A C 1
ATOM 682 O O . LYS A 1 87 ? -2.125 0.052 5.757 1.00 64.06 87 LYS A O 1
ATOM 687 N N . LEU A 1 88 ? -2.848 2.069 6.477 1.00 62.78 88 LEU A N 1
ATOM 688 C CA . LEU A 1 88 ? -3.818 2.260 5.406 1.00 62.78 88 LEU A CA 1
ATOM 689 C C . LEU A 1 88 ? -3.042 2.578 4.128 1.00 62.78 88 LEU A C 1
ATOM 691 O O . LEU A 1 88 ? -2.434 3.640 4.003 1.00 62.78 88 LEU A O 1
ATOM 695 N N . VAL A 1 89 ? -3.033 1.638 3.187 1.00 59.59 89 VAL A N 1
ATOM 696 C CA . VAL A 1 89 ? -2.478 1.865 1.857 1.00 59.59 89 VAL A CA 1
ATOM 697 C C . VAL A 1 89 ? -3.660 2.101 0.934 1.00 59.59 89 VAL A C 1
ATOM 699 O O . VAL A 1 89 ? -4.306 1.165 0.459 1.00 59.59 89 VAL A O 1
ATOM 702 N N . VAL A 1 90 ? -3.968 3.374 0.695 1.00 54.31 90 VAL A N 1
ATOM 703 C CA . VAL A 1 90 ? -4.852 3.748 -0.408 1.00 54.31 90 VAL A CA 1
ATOM 704 C C . VAL A 1 90 ? -4.121 3.354 -1.690 1.00 54.31 90 VAL A C 1
ATOM 706 O O . VAL A 1 90 ? -3.002 3.817 -1.939 1.00 54.31 90 VAL A O 1
ATOM 709 N N . ALA A 1 91 ? -4.695 2.429 -2.467 1.00 54.31 91 ALA A N 1
ATOM 710 C CA . ALA A 1 91 ? -4.102 2.080 -3.746 1.00 54.31 91 ALA A CA 1
ATOM 711 C C . ALA A 1 91 ? -4.073 3.338 -4.613 1.00 54.31 91 ALA A C 1
ATOM 713 O O . ALA A 1 91 ? -5.058 4.069 -4.686 1.00 54.31 91 ALA A O 1
ATOM 714 N N . ASN A 1 92 ? -2.940 3.563 -5.274 1.00 55.47 92 ASN A N 1
ATOM 715 C CA . ASN A 1 92 ? -2.782 4.632 -6.248 1.00 55.47 92 ASN A CA 1
ATOM 716 C C . ASN A 1 92 ? -2.773 6.063 -5.677 1.00 55.47 92 ASN A C 1
ATOM 718 O O . ASN A 1 92 ? -3.253 6.976 -6.337 1.00 55.47 92 ASN A O 1
ATOM 722 N N . VAL A 1 93 ? -2.195 6.288 -4.488 1.00 64.31 93 VAL A N 1
ATOM 723 C CA . VAL A 1 93 ? -1.755 7.646 -4.108 1.00 64.31 93 VAL A CA 1
ATOM 724 C C . VAL A 1 93 ? -0.489 7.968 -4.911 1.00 64.31 93 VAL A C 1
ATOM 726 O O . VAL A 1 93 ? 0.548 7.331 -4.654 1.00 64.31 93 VAL A O 1
ATOM 729 N N . PRO A 1 94 ? -0.536 8.908 -5.878 1.00 61.59 94 PRO A N 1
ATOM 730 C CA . PRO A 1 94 ? 0.634 9.272 -6.668 1.00 61.59 94 PRO A CA 1
ATOM 731 C C . PRO A 1 94 ? 1.764 9.744 -5.749 1.00 61.59 94 PRO A C 1
ATOM 733 O O . PRO A 1 94 ? 1.529 10.428 -4.757 1.00 61.59 94 PRO A O 1
ATOM 736 N N . GLY A 1 95 ? 2.998 9.324 -6.024 1.00 68.62 95 GLY A N 1
ATOM 737 C CA . GLY A 1 95 ? 4.163 9.683 -5.203 1.00 68.62 95 GLY A CA 1
ATOM 738 C C . GLY A 1 95 ? 4.312 8.914 -3.882 1.00 68.62 95 GLY A C 1
ATOM 739 O O . GLY A 1 95 ? 5.362 9.013 -3.244 1.00 68.62 95 GLY A O 1
ATOM 740 N N . SER A 1 96 ? 3.339 8.087 -3.483 1.00 72.94 96 SER A N 1
ATOM 741 C CA . SER A 1 96 ? 3.491 7.227 -2.302 1.00 72.94 96 SER A CA 1
ATOM 742 C C . SER A 1 96 ? 4.630 6.213 -2.467 1.00 72.94 96 SER A C 1
ATOM 744 O O . SER A 1 96 ? 4.983 5.797 -3.575 1.00 72.94 96 SER A O 1
ATOM 746 N N . SER A 1 97 ? 5.197 5.757 -1.347 1.00 71.69 97 SER A N 1
ATOM 747 C CA . SER A 1 97 ? 6.264 4.743 -1.347 1.00 71.69 97 SER A CA 1
ATOM 748 C C . SER A 1 97 ? 5.847 3.449 -2.052 1.00 71.69 97 SER A C 1
ATOM 750 O O . SER A 1 97 ? 6.649 2.849 -2.765 1.00 71.69 97 SER A O 1
ATOM 752 N N . THR A 1 98 ? 4.576 3.060 -1.915 1.00 70.06 98 THR A N 1
ATOM 753 C CA . THR A 1 98 ? 4.018 1.880 -2.588 1.00 70.06 98 THR A CA 1
ATOM 754 C C . THR A 1 98 ? 3.864 2.122 -4.088 1.00 70.06 98 THR A C 1
ATOM 756 O O . THR A 1 98 ? 4.284 1.274 -4.864 1.00 70.06 98 THR A O 1
ATOM 759 N N . ALA A 1 99 ? 3.364 3.289 -4.515 1.00 72.88 99 ALA A N 1
ATOM 760 C CA . ALA A 1 99 ? 3.260 3.620 -5.940 1.00 72.88 99 ALA A CA 1
ATOM 761 C C . ALA A 1 99 ? 4.631 3.593 -6.635 1.00 72.88 99 ALA A C 1
ATOM 763 O O . ALA A 1 99 ? 4.783 2.986 -7.6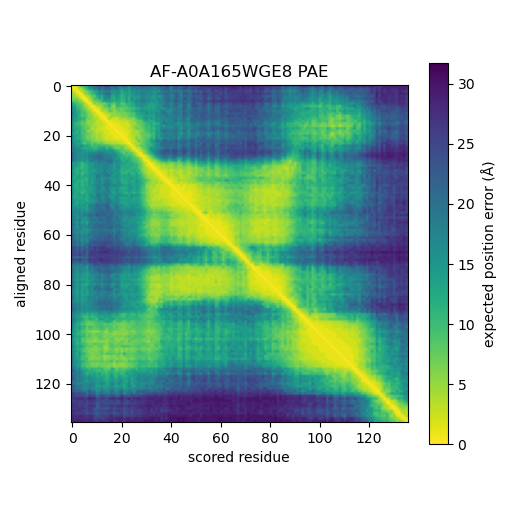92 1.00 72.88 99 ALA A O 1
ATOM 764 N N . ARG A 1 100 ? 5.665 4.168 -6.003 1.00 80.06 100 ARG A N 1
ATOM 765 C CA . ARG A 1 100 ? 7.045 4.131 -6.523 1.00 80.06 100 ARG A CA 1
ATOM 766 C C . ARG A 1 100 ? 7.580 2.710 -6.669 1.00 80.06 100 ARG A C 1
ATOM 768 O O . ARG A 1 100 ? 8.250 2.395 -7.645 1.00 80.06 100 ARG A O 1
ATOM 775 N N . MET A 1 101 ? 7.309 1.864 -5.685 1.00 77.00 101 MET A N 1
ATOM 776 C CA . MET A 1 101 ? 7.726 0.467 -5.685 1.00 77.00 101 MET A CA 1
ATOM 777 C C . MET A 1 101 ? 7.032 -0.337 -6.788 1.00 77.00 101 MET A C 1
ATOM 779 O O . MET A 1 101 ? 7.686 -1.093 -7.500 1.00 77.00 101 MET A O 1
ATOM 783 N N . THR A 1 102 ? 5.729 -0.126 -6.968 1.00 75.25 102 THR A N 1
ATOM 784 C CA . THR A 1 102 ? 4.951 -0.746 -8.042 1.00 75.25 102 THR A CA 1
ATOM 785 C C . THR A 1 102 ? 5.477 -0.349 -9.419 1.00 75.25 102 THR A C 1
ATOM 787 O O . THR A 1 102 ? 5.760 -1.240 -10.214 1.00 75.25 102 THR A O 1
ATOM 790 N N . MET A 1 103 ? 5.716 0.946 -9.662 1.00 80.19 103 MET A N 1
ATOM 791 C CA . MET A 1 103 ? 6.288 1.421 -10.931 1.00 80.19 103 MET A CA 1
ATOM 792 C C . MET A 1 103 ? 7.651 0.780 -11.230 1.00 80.19 103 MET A C 1
ATOM 794 O O . MET A 1 103 ? 7.903 0.358 -12.352 1.00 80.19 103 MET A O 1
ATOM 798 N N . ARG A 1 104 ? 8.529 0.623 -10.227 1.00 83.25 104 ARG A N 1
ATOM 799 C CA . ARG A 1 104 ? 9.820 -0.070 -10.424 1.00 83.25 104 ARG A CA 1
ATOM 800 C C . ARG A 1 104 ? 9.643 -1.526 -10.843 1.00 83.25 104 ARG A C 1
ATOM 802 O O . ARG A 1 104 ? 10.389 -2.012 -11.689 1.00 83.25 104 ARG A O 1
ATOM 809 N N . ASN A 1 105 ? 8.690 -2.229 -10.237 1.00 78.56 105 ASN A N 1
ATOM 810 C CA . ASN A 1 105 ? 8.419 -3.623 -10.581 1.00 78.56 105 ASN A CA 1
ATOM 811 C C . ASN A 1 105 ? 7.864 -3.751 -12.001 1.00 78.56 105 ASN A C 1
ATOM 813 O O . ASN A 1 105 ? 8.226 -4.687 -12.707 1.00 78.56 105 ASN A O 1
ATOM 817 N N . GLU A 1 106 ? 7.060 -2.787 -12.444 1.00 79.19 106 GLU A N 1
ATOM 818 C CA . GLU A 1 106 ? 6.602 -2.705 -13.828 1.00 79.19 106 GLU A CA 1
ATOM 819 C C . GLU A 1 106 ? 7.761 -2.465 -14.800 1.00 79.19 106 GLU A C 1
ATOM 821 O O . GLU A 1 106 ? 7.910 -3.222 -15.754 1.00 79.19 106 GLU A O 1
ATOM 826 N N . THR A 1 107 ? 8.647 -1.499 -14.526 1.00 83.50 107 THR A N 1
ATOM 827 C CA . THR A 1 107 ? 9.847 -1.278 -15.351 1.00 83.50 107 THR A CA 1
ATOM 828 C C . THR A 1 107 ? 10.688 -2.550 -15.471 1.00 83.50 107 THR A C 1
ATOM 830 O O . THR A 1 107 ? 11.112 -2.909 -16.567 1.00 83.50 107 THR A O 1
ATOM 833 N N . ARG A 1 108 ? 10.895 -3.279 -14.366 1.00 81.75 108 ARG A N 1
ATOM 834 C CA . ARG A 1 108 ? 11.617 -4.565 -14.379 1.00 81.75 108 ARG A CA 1
ATOM 835 C C . ARG A 1 108 ? 10.907 -5.610 -15.238 1.00 81.75 108 ARG A C 1
ATOM 837 O O . ARG A 1 108 ? 11.560 -6.300 -16.014 1.00 81.75 108 ARG A O 1
ATOM 844 N N . ALA A 1 109 ? 9.586 -5.722 -15.120 1.00 79.31 109 ALA A N 1
ATOM 845 C CA . ALA A 1 109 ? 8.803 -6.663 -15.913 1.00 79.31 109 ALA A CA 1
ATOM 846 C C . ALA A 1 109 ? 8.837 -6.328 -17.414 1.00 79.31 109 ALA A C 1
ATOM 848 O O . ALA A 1 109 ? 8.941 -7.242 -18.233 1.00 79.31 109 ALA A O 1
ATOM 849 N N . LEU A 1 110 ? 8.807 -5.040 -17.773 1.00 82.31 110 LEU A N 1
ATOM 850 C CA . LEU A 1 110 ? 8.966 -4.575 -19.152 1.00 82.31 110 LEU A CA 1
ATOM 851 C C . LEU A 1 110 ? 10.353 -4.921 -19.696 1.00 82.31 110 LEU A C 1
ATOM 853 O O . LEU A 1 110 ? 10.437 -5.523 -20.762 1.00 82.31 110 LEU A O 1
ATOM 857 N N . ILE A 1 111 ? 11.417 -4.650 -18.932 1.00 83.44 111 ILE A N 1
ATOM 858 C CA . ILE A 1 111 ? 12.793 -5.013 -19.310 1.00 83.44 111 ILE A CA 1
ATOM 859 C C . ILE A 1 111 ? 12.921 -6.520 -19.560 1.00 83.44 111 ILE A C 1
ATOM 861 O O . ILE A 1 111 ? 13.540 -6.948 -20.528 1.00 83.44 111 ILE A O 1
ATOM 865 N N . LEU A 1 112 ? 12.314 -7.345 -18.708 1.00 79.12 112 LEU A N 1
ATOM 866 C CA . LEU A 1 112 ? 12.368 -8.800 -18.862 1.00 79.12 112 LEU A CA 1
ATOM 867 C C . LEU A 1 112 ? 11.538 -9.317 -20.034 1.00 79.12 112 LEU A C 1
ATOM 869 O O . LEU A 1 112 ? 11.883 -10.335 -20.626 1.00 79.12 112 LEU A O 1
ATOM 873 N N . THR A 1 113 ? 10.422 -8.659 -20.347 1.00 78.56 113 THR A N 1
ATOM 874 C CA . THR A 1 113 ? 9.499 -9.135 -21.384 1.00 78.56 113 THR A CA 1
ATOM 875 C C . THR A 1 113 ? 9.876 -8.614 -22.765 1.00 78.56 113 THR A C 1
ATOM 877 O O . THR A 1 113 ? 9.605 -9.288 -23.753 1.00 78.56 113 THR A O 1
ATOM 880 N N . HIS A 1 114 ? 10.436 -7.408 -22.858 1.00 83.75 114 HIS A N 1
ATOM 881 C CA . HIS A 1 114 ? 10.697 -6.715 -24.127 1.00 83.75 114 HIS A CA 1
ATOM 882 C C . HIS A 1 114 ? 12.186 -6.415 -24.343 1.00 83.75 114 HIS A C 1
ATOM 884 O O . HIS A 1 114 ? 12.552 -5.867 -25.378 1.00 83.75 114 HIS A O 1
ATOM 890 N N . GLY A 1 115 ? 13.049 -6.809 -23.404 1.00 80.06 115 GLY A N 1
ATOM 891 C CA . GLY A 1 115 ? 14.470 -6.490 -23.428 1.00 80.06 115 GLY A CA 1
ATOM 892 C C . GLY A 1 115 ? 14.777 -5.143 -22.774 1.00 80.06 115 GLY A C 1
ATOM 893 O O . GLY A 1 115 ? 13.895 -4.362 -22.416 1.00 80.06 115 GLY A O 1
ATOM 894 N N . PHE A 1 116 ? 16.066 -4.881 -22.577 1.00 79.12 116 PHE A N 1
ATOM 895 C CA . PHE A 1 116 ? 16.525 -3.622 -22.003 1.00 79.12 116 PHE A CA 1
ATOM 896 C C . PHE A 1 116 ? 16.295 -2.470 -22.995 1.00 79.12 116 PHE A C 1
ATOM 898 O O . PHE A 1 116 ? 16.595 -2.638 -24.179 1.00 79.12 116 PHE A O 1
ATOM 905 N N . PRO A 1 117 ? 15.789 -1.304 -22.554 1.00 79.00 117 PRO A N 1
ATOM 906 C CA . PRO A 1 117 ? 15.667 -0.153 -23.4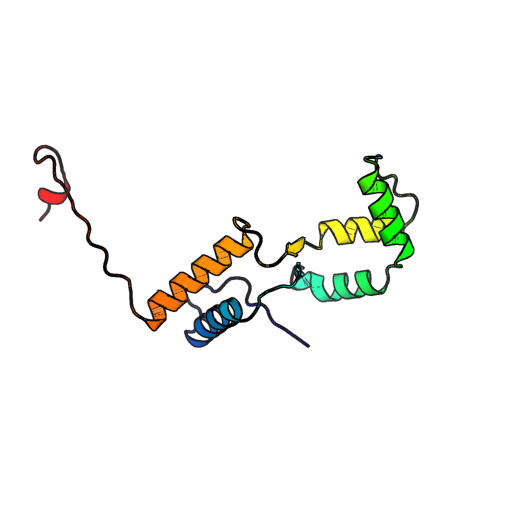36 1.00 79.00 117 PRO A CA 1
ATOM 907 C C . PRO A 1 117 ? 17.047 0.266 -23.953 1.00 79.00 117 PRO A C 1
ATOM 909 O O . PRO A 1 117 ? 18.023 0.313 -23.203 1.00 79.00 117 PRO A O 1
ATOM 912 N N . THR A 1 118 ? 17.136 0.572 -25.244 1.00 78.31 118 THR A N 1
ATOM 913 C CA . THR A 1 118 ? 18.363 1.094 -25.848 1.00 78.31 118 THR A CA 1
ATOM 914 C C . THR A 1 118 ? 18.613 2.506 -25.323 1.00 78.31 118 THR A C 1
ATOM 916 O O . THR A 1 118 ? 17.823 3.413 -25.582 1.00 78.31 118 THR A O 1
ATOM 919 N N . PHE A 1 119 ? 19.704 2.708 -24.584 1.00 73.44 119 PHE A N 1
ATOM 920 C CA . PHE A 1 119 ? 20.137 4.041 -24.168 1.00 73.44 119 PHE A CA 1
ATOM 921 C C 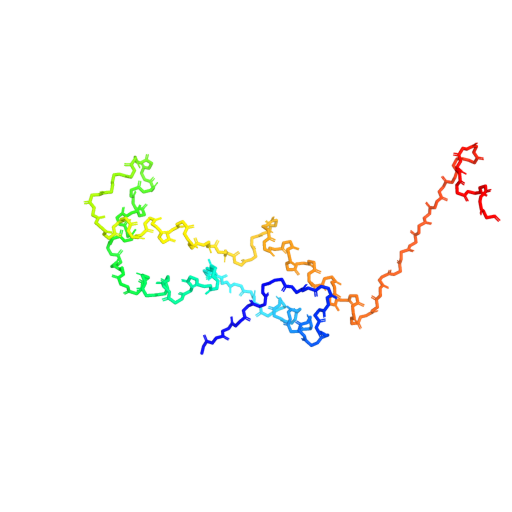. PHE A 1 119 ? 21.236 4.536 -25.102 1.00 73.44 119 PHE A C 1
ATOM 923 O O . PHE A 1 119 ? 22.249 3.865 -25.289 1.00 73.44 119 PHE A O 1
ATOM 930 N N . TYR A 1 120 ? 21.044 5.730 -25.655 1.00 76.81 120 TYR A N 1
ATOM 931 C CA . TYR A 1 120 ? 22.081 6.455 -26.376 1.00 76.81 120 TYR A CA 1
ATOM 932 C C . TYR A 1 120 ? 22.725 7.440 -25.406 1.00 76.81 120 TYR A C 1
ATOM 934 O O . TYR A 1 120 ? 22.064 8.348 -24.901 1.00 76.81 120 TYR A O 1
ATOM 942 N N . VAL A 1 121 ? 24.006 7.236 -25.110 1.00 75.56 121 VAL A N 1
ATOM 943 C CA . VAL A 1 121 ? 24.790 8.161 -24.291 1.00 75.56 121 VAL A CA 1
ATOM 944 C C . VAL A 1 121 ? 25.596 9.035 -25.238 1.00 75.56 121 VAL A C 1
ATOM 946 O O . VAL A 1 121 ? 26.584 8.587 -25.814 1.00 75.56 121 VAL A O 1
ATOM 949 N N . THR A 1 122 ? 25.184 10.289 -25.397 1.00 79.25 122 THR A N 1
ATOM 950 C CA . THR A 1 122 ? 26.002 11.281 -26.095 1.00 79.25 122 THR A CA 1
ATOM 951 C C . THR A 1 122 ? 27.025 11.822 -25.110 1.00 79.25 122 THR A C 1
ATOM 953 O O . THR A 1 122 ? 26.730 12.701 -24.301 1.00 79.25 122 THR A O 1
ATOM 956 N N . ILE A 1 123 ? 28.233 11.270 -25.151 1.00 73.69 123 ILE A N 1
ATOM 957 C CA . ILE A 1 123 ? 29.376 11.866 -24.467 1.00 73.69 123 ILE A CA 1
ATOM 958 C C . ILE A 1 123 ? 29.824 13.025 -25.353 1.00 73.69 123 ILE A C 1
ATOM 960 O O . ILE A 1 123 ? 30.273 12.799 -26.471 1.00 73.69 123 ILE A O 1
ATOM 964 N N . ASN A 1 124 ? 29.659 14.258 -24.878 1.00 71.44 124 ASN A N 1
ATOM 965 C CA . ASN A 1 124 ? 30.279 15.425 -25.495 1.00 71.44 124 ASN A CA 1
ATOM 966 C C . ASN A 1 124 ? 31.597 15.691 -24.756 1.00 71.44 124 ASN A C 1
ATOM 968 O O . ASN A 1 124 ? 31.568 16.310 -23.685 1.00 71.44 124 ASN A O 1
ATOM 972 N N . PRO A 1 125 ? 32.738 15.163 -25.229 1.00 61.41 125 PRO A N 1
ATOM 973 C CA . PRO A 1 125 ? 34.008 15.473 -24.614 1.00 61.41 125 PRO A CA 1
ATOM 974 C C . PRO A 1 125 ? 34.316 16.936 -24.927 1.00 61.41 125 PRO A C 1
ATOM 976 O O . PRO A 1 125 ? 34.633 17.297 -26.055 1.00 61.41 125 PRO A O 1
ATOM 979 N N . ALA A 1 126 ? 34.270 17.800 -23.917 1.00 61.12 126 ALA A N 1
ATOM 980 C CA . ALA A 1 126 ? 35.207 18.911 -23.933 1.00 61.12 126 ALA A CA 1
ATOM 981 C C . ALA A 1 126 ? 36.603 18.266 -23.858 1.00 61.12 126 ALA A C 1
ATOM 983 O O . ALA A 1 126 ? 37.027 17.776 -22.810 1.00 61.12 126 ALA A O 1
ATOM 984 N N . ASP A 1 127 ? 37.233 18.179 -25.025 1.00 56.16 127 ASP A N 1
ATOM 985 C CA . ASP A 1 127 ? 38.310 17.278 -25.462 1.00 56.16 127 ASP A CA 1
ATOM 986 C C . ASP A 1 127 ? 39.662 17.433 -24.733 1.00 56.16 127 ASP A C 1
ATOM 988 O O . ASP A 1 127 ? 40.693 16.944 -25.178 1.00 56.16 127 ASP A O 1
ATOM 992 N N . VAL A 1 128 ? 39.699 18.141 -23.604 1.00 58.66 128 VAL A N 1
ATOM 993 C CA . VAL A 1 128 ? 40.963 18.563 -22.977 1.00 58.66 128 VAL A CA 1
ATOM 994 C C . VAL A 1 128 ? 41.231 17.856 -21.644 1.00 58.66 128 VAL A C 1
ATOM 996 O O . VAL A 1 128 ? 42.384 17.746 -21.235 1.00 58.66 128 VAL A O 1
ATOM 999 N N . TYR A 1 129 ? 40.208 17.305 -20.973 1.00 58.41 129 TYR A N 1
ATOM 1000 C CA . TYR A 1 129 ? 40.375 16.740 -19.620 1.00 58.41 129 TYR A CA 1
ATOM 1001 C C . TYR A 1 129 ? 39.578 15.458 -19.329 1.00 58.41 129 TYR A C 1
ATOM 1003 O O . TYR A 1 129 ? 39.358 15.146 -18.161 1.00 58.41 129 TYR A O 1
ATOM 1011 N N . ASN A 1 130 ? 39.123 14.698 -20.334 1.00 62.00 130 ASN A N 1
ATOM 1012 C CA . ASN A 1 130 ? 38.368 13.468 -20.057 1.00 62.00 130 ASN A CA 1
ATOM 1013 C C . ASN A 1 130 ? 39.297 12.238 -19.914 1.00 62.00 130 ASN A C 1
ATOM 1015 O O . ASN A 1 130 ? 39.838 11.768 -20.918 1.00 62.00 130 ASN A O 1
ATOM 1019 N N . PRO A 1 131 ? 39.462 11.663 -18.705 1.00 62.16 131 PRO A N 1
ATOM 1020 C CA . PRO A 1 131 ? 40.350 10.522 -18.471 1.00 62.16 131 PRO A CA 1
ATOM 1021 C C . PRO A 1 131 ? 39.890 9.219 -19.148 1.00 62.16 131 PRO A C 1
ATOM 1023 O O . PRO A 1 131 ? 40.692 8.299 -19.267 1.00 62.16 131 PRO A O 1
ATOM 1026 N N . ILE A 1 132 ? 38.638 9.131 -19.619 1.00 62.19 132 ILE A N 1
ATOM 1027 C CA . ILE A 1 132 ? 38.101 7.934 -20.291 1.00 62.19 132 ILE A CA 1
ATOM 1028 C C . ILE A 1 132 ? 38.681 7.777 -21.707 1.00 62.19 132 ILE A C 1
ATOM 1030 O O . ILE A 1 132 ? 38.951 6.658 -22.131 1.00 62.19 132 ILE A O 1
ATOM 1034 N N . VAL A 1 133 ? 38.941 8.884 -22.416 1.00 61.00 133 VAL A N 1
ATOM 1035 C CA . VAL A 1 133 ? 39.523 8.867 -23.777 1.00 61.00 133 VAL A CA 1
ATOM 1036 C C . VAL A 1 133 ? 40.989 8.426 -23.762 1.00 61.00 133 VAL A C 1
ATOM 1038 O O . VAL A 1 133 ? 41.492 7.919 -24.753 1.00 61.00 133 VAL A O 1
ATOM 1041 N N . ARG A 1 134 ? 41.686 8.578 -22.631 1.00 54.78 134 ARG A N 1
ATOM 1042 C CA . ARG A 1 134 ? 43.116 8.259 -22.519 1.00 54.78 134 ARG A CA 1
ATOM 1043 C C . ARG A 1 134 ? 43.408 6.784 -22.223 1.00 54.78 134 ARG A C 1
ATOM 1045 O O . ARG A 1 134 ? 44.577 6.424 -22.133 1.00 54.78 134 ARG A O 1
ATOM 1052 N N . MET A 1 135 ? 42.376 5.977 -21.973 1.00 54.56 135 MET A N 1
ATOM 1053 C CA . MET A 1 135 ? 42.513 4.603 -21.473 1.00 54.56 135 MET A CA 1
ATOM 1054 C C . MET A 1 135 ? 41.994 3.528 -22.444 1.00 54.56 135 MET A C 1
ATOM 1056 O O . MET A 1 135 ? 42.063 2.343 -22.118 1.00 54.56 135 MET A O 1
ATOM 1060 N N . ILE A 1 136 ? 41.494 3.941 -23.612 1.00 49.28 136 ILE A N 1
ATOM 1061 C CA . ILE A 1 136 ? 41.261 3.092 -24.790 1.00 49.28 136 ILE A CA 1
ATOM 1062 C C . ILE A 1 136 ? 42.385 3.391 -25.779 1.00 49.28 136 ILE A C 1
ATOM 1064 O O . ILE A 1 136 ? 42.925 2.422 -26.351 1.00 49.28 136 ILE A O 1
#